Protein AF-A0A497JMG5-F1 (afdb_monomer_lite)

Sequence (164 aa):
LYYGFVDPAQAGVQVAPENAKKLVEVGMKILEALNSQIKVKHPENPEAKEIELVTFSAPPENPSHHAKHANVYANTICVSPAGTSVSAKLATLYAKNKLGLNQDIIVESLVNPELVMIGKPAQEVQIGEYKGVIPELSAYAYIIGIEQCIIEPNDPIKYGFLLT

pLDDT: mean 96.09, std 3.37, range [62.69, 98.62]

Foldseek 3Di:
DAEAEDAQVVLVHDLAPVCFLVCQVSFVVVQVVCQVPDWDAFLPDRVPTGHFWYWHWAPAPDPVADTEIWIHGPSGTDQANDPVVVQVVQFVCVVVVNADAPDKGWYAGSHDRVFIKIKGQPAWDDRRPDIGGDMDIDGDDDDPDDDDDDQDPPPPQSVHDDDD

Structure (mmCIF, N/CA/C/O backbone):
data_AF-A0A497JMG5-F1
#
_entry.id   AF-A0A497JMG5-F1
#
loop_
_atom_site.group_PDB
_atom_site.id
_atom_site.type_symbol
_atom_site.label_atom_id
_atom_site.label_alt_id
_atom_site.label_comp_id
_atom_site.label_asym_id
_atom_site.label_entity_id
_atom_site.label_seq_id
_atom_site.pdbx_PDB_ins_code
_atom_site.Cartn_x
_atom_site.Cartn_y
_atom_site.Cartn_z
_atom_site.occupancy
_atom_site.B_iso_or_equiv
_atom_site.auth_seq_id
_atom_site.auth_comp_id
_atom_site.auth_asym_id
_atom_site.auth_atom_id
_atom_site.pdbx_PDB_model_num
ATOM 1 N N . LEU A 1 1 ? -9.012 1.106 -7.410 1.00 91.25 1 LEU A N 1
ATOM 2 C CA . LEU A 1 1 ? -8.178 0.092 -6.741 1.00 91.25 1 LEU A CA 1
ATOM 3 C C . LEU A 1 1 ? -8.904 -0.445 -5.522 1.00 91.25 1 LEU A C 1
ATOM 5 O O . LEU A 1 1 ? -9.346 0.349 -4.694 1.00 91.25 1 LEU A O 1
ATOM 9 N N . TYR A 1 2 ? -9.011 -1.765 -5.410 1.00 95.88 2 TYR A N 1
ATOM 10 C CA . TYR A 1 2 ? -9.482 -2.444 -4.201 1.00 95.88 2 TYR A CA 1
ATOM 11 C C . TYR A 1 2 ? -8.321 -3.137 -3.486 1.00 95.88 2 TYR A C 1
ATOM 13 O O . TYR A 1 2 ? -7.407 -3.656 -4.128 1.00 95.88 2 TYR A O 1
ATOM 21 N N . TYR A 1 3 ? -8.386 -3.152 -2.153 1.00 96.81 3 TYR A N 1
ATOM 22 C CA . TYR A 1 3 ? -7.333 -3.654 -1.273 1.00 96.81 3 TYR A CA 1
ATOM 23 C C . TYR A 1 3 ? -7.853 -4.751 -0.348 1.00 96.81 3 TYR A C 1
ATOM 25 O O . TYR A 1 3 ? -8.908 -4.599 0.271 1.00 96.81 3 TYR A O 1
ATOM 33 N N . GLY A 1 4 ? -7.065 -5.811 -0.179 1.00 97.06 4 GLY A N 1
ATOM 34 C CA . GLY A 1 4 ? -7.178 -6.728 0.952 1.00 97.06 4 GLY A CA 1
ATOM 35 C C . GLY A 1 4 ? -6.235 -6.306 2.077 1.00 97.06 4 GLY A C 1
ATOM 36 O O . GLY A 1 4 ? -5.023 -6.453 1.941 1.00 97.06 4 GLY A O 1
ATOM 37 N N . PHE A 1 5 ? -6.762 -5.799 3.195 1.00 97.44 5 PHE A N 1
ATOM 38 C CA . PHE A 1 5 ? -5.947 -5.532 4.387 1.00 97.44 5 PHE A CA 1
ATOM 39 C C . PHE A 1 5 ? -5.816 -6.791 5.240 1.00 97.44 5 PHE A C 1
ATOM 41 O O . PHE A 1 5 ? -6.823 -7.357 5.663 1.00 97.44 5 PHE A O 1
ATOM 48 N N . VAL A 1 6 ? -4.579 -7.191 5.524 1.00 97.31 6 VAL A N 1
ATOM 49 C CA . VAL A 1 6 ? -4.251 -8.429 6.236 1.00 97.31 6 VAL A CA 1
ATOM 50 C C . VAL A 1 6 ? -3.448 -8.107 7.489 1.00 97.31 6 VAL A C 1
ATOM 52 O O . VAL A 1 6 ? -2.513 -7.301 7.452 1.00 97.31 6 VAL A O 1
ATOM 55 N N . ASP A 1 7 ? -3.807 -8.756 8.594 1.00 96.75 7 ASP A N 1
ATOM 56 C CA . ASP A 1 7 ? -2.955 -8.812 9.778 1.00 96.75 7 ASP A CA 1
ATOM 57 C C . ASP A 1 7 ? -1.800 -9.794 9.501 1.00 96.75 7 ASP A C 1
ATOM 59 O O . ASP A 1 7 ? -2.050 -10.988 9.295 1.00 96.75 7 ASP A O 1
ATOM 63 N N . PRO A 1 8 ? -0.539 -9.330 9.465 1.00 96.69 8 PRO A N 1
ATOM 64 C CA . PRO A 1 8 ? 0.600 -10.190 9.163 1.00 96.69 8 PRO A CA 1
ATOM 65 C C . PRO A 1 8 ? 0.753 -11.358 10.150 1.00 96.69 8 PRO A C 1
ATOM 67 O O . PRO A 1 8 ? 1.168 -12.440 9.730 1.00 96.69 8 PRO A O 1
ATOM 70 N N . ALA A 1 9 ? 0.340 -11.199 11.414 1.00 95.75 9 ALA A N 1
ATOM 71 C CA . ALA A 1 9 ? 0.394 -12.276 12.402 1.00 95.75 9 ALA A CA 1
ATOM 72 C C . ALA A 1 9 ? -0.537 -13.441 12.027 1.00 95.75 9 ALA A C 1
ATOM 74 O O . ALA A 1 9 ? -0.162 -14.603 12.172 1.00 95.75 9 ALA A O 1
ATOM 75 N N . GLN A 1 10 ? -1.716 -13.145 11.468 1.00 96.50 10 GLN A N 1
ATOM 76 C CA . GLN A 1 10 ? -2.653 -14.167 10.982 1.00 96.50 10 GLN A CA 1
ATOM 77 C C . GLN A 1 10 ? -2.140 -14.890 9.732 1.00 96.50 10 GLN A C 1
ATOM 79 O O . GLN A 1 10 ? -2.494 -16.041 9.493 1.00 96.50 10 GLN A O 1
ATOM 84 N N . ALA A 1 11 ? -1.292 -14.226 8.946 1.00 96.12 11 ALA A N 1
ATOM 85 C CA . ALA A 1 11 ? -0.661 -14.795 7.760 1.00 96.12 11 ALA A CA 1
ATOM 86 C C . ALA A 1 11 ? 0.690 -15.478 8.054 1.00 96.12 11 ALA A C 1
ATOM 88 O O . ALA A 1 11 ? 1.329 -15.979 7.128 1.00 96.12 11 ALA A O 1
ATOM 89 N N . GLY A 1 12 ? 1.137 -15.506 9.316 1.00 96.25 12 GLY A N 1
ATOM 90 C CA . GLY A 1 12 ? 2.408 -16.119 9.711 1.00 96.25 12 GLY A CA 1
ATOM 91 C C . GLY A 1 12 ? 3.636 -15.426 9.111 1.00 96.25 12 GLY A C 1
ATOM 92 O O . GLY A 1 12 ? 4.639 -16.084 8.837 1.00 96.25 12 GLY A O 1
ATOM 93 N N . VAL A 1 13 ? 3.555 -14.115 8.866 1.00 97.06 13 VAL A N 1
ATOM 94 C CA . VAL A 1 13 ? 4.644 -13.305 8.303 1.00 97.06 13 VAL A CA 1
ATOM 95 C C . VAL A 1 13 ? 4.949 -12.106 9.195 1.00 97.06 13 VAL A C 1
ATOM 97 O O . VAL A 1 13 ? 4.105 -11.648 9.958 1.00 97.06 13 VAL A O 1
ATOM 100 N N . GLN A 1 14 ? 6.158 -11.563 9.074 1.00 96.94 14 GLN A N 1
ATOM 101 C CA . GLN A 1 14 ? 6.559 -10.322 9.733 1.00 96.94 14 GLN A CA 1
ATOM 102 C C . GLN A 1 14 ? 6.846 -9.250 8.681 1.00 96.94 14 GLN A C 1
ATOM 104 O O . GLN A 1 14 ? 7.551 -9.505 7.701 1.00 96.94 14 GLN A O 1
ATOM 109 N N . VAL A 1 15 ? 6.324 -8.040 8.901 1.00 96.81 15 VAL A N 1
ATOM 110 C CA . VAL A 1 15 ? 6.534 -6.886 8.015 1.00 96.81 15 VAL A CA 1
ATOM 111 C C . VAL A 1 15 ? 7.913 -6.277 8.272 1.00 96.81 15 VAL A C 1
ATOM 113 O O . VAL A 1 15 ? 8.080 -5.395 9.111 1.00 96.81 15 VAL A O 1
ATOM 116 N N . ALA A 1 16 ? 8.904 -6.771 7.537 1.00 95.62 16 ALA A N 1
ATOM 117 C CA . ALA A 1 16 ? 10.280 -6.293 7.576 1.00 95.62 16 ALA A CA 1
ATOM 118 C C . ALA A 1 16 ? 10.914 -6.376 6.171 1.00 95.62 16 ALA A C 1
ATOM 120 O O . ALA A 1 16 ? 10.523 -7.259 5.394 1.00 95.62 16 ALA A O 1
ATOM 121 N N . PRO A 1 17 ? 11.855 -5.482 5.810 1.00 95.56 17 PRO A N 1
ATOM 122 C CA . PRO A 1 17 ? 12.488 -5.464 4.486 1.00 95.56 17 PRO A CA 1
ATOM 123 C C . PRO A 1 17 ? 13.119 -6.797 4.073 1.00 95.56 17 PRO A C 1
ATOM 125 O O . PRO A 1 17 ? 12.948 -7.241 2.939 1.00 95.56 17 PRO A O 1
ATOM 128 N N . GLU A 1 18 ? 13.793 -7.474 5.000 1.00 96.50 18 GLU A N 1
ATOM 129 C CA . GLU A 1 18 ? 14.428 -8.779 4.797 1.00 96.50 18 GLU A CA 1
ATOM 130 C C . GLU A 1 18 ? 13.427 -9.875 4.397 1.00 96.50 18 GLU A C 1
ATOM 132 O O . GLU A 1 18 ? 13.784 -10.832 3.708 1.00 96.50 18 GLU A O 1
ATOM 137 N N . ASN A 1 19 ? 12.150 -9.696 4.744 1.00 97.00 19 ASN A N 1
ATOM 138 C CA . ASN A 1 19 ? 11.071 -10.622 4.424 1.00 97.00 19 ASN A CA 1
ATOM 139 C C . ASN A 1 19 ? 10.344 -10.278 3.117 1.00 97.00 19 ASN A C 1
ATOM 141 O O . ASN A 1 19 ? 9.360 -10.943 2.795 1.00 97.00 19 ASN A O 1
ATOM 145 N N . ALA A 1 20 ? 10.803 -9.291 2.335 1.00 96.44 20 ALA A N 1
ATOM 146 C CA . ALA A 1 20 ? 10.121 -8.821 1.123 1.00 96.44 20 ALA A CA 1
ATOM 147 C C . ALA A 1 20 ? 9.708 -9.960 0.175 1.00 96.44 20 ALA A C 1
ATOM 149 O O . ALA A 1 20 ? 8.551 -10.032 -0.231 1.00 96.44 20 ALA A O 1
ATOM 150 N N . LYS A 1 21 ? 10.611 -10.910 -0.112 1.00 96.38 21 LYS A N 1
ATOM 151 C CA . LYS A 1 21 ? 10.295 -12.075 -0.961 1.00 96.38 21 LYS A CA 1
ATOM 152 C C . LYS A 1 21 ? 9.158 -12.921 -0.386 1.00 96.38 21 LYS A C 1
ATOM 154 O O . LYS A 1 21 ? 8.269 -13.337 -1.124 1.00 96.38 21 LYS A O 1
ATOM 159 N N . LYS A 1 22 ? 9.169 -13.158 0.929 1.00 97.56 22 LYS A N 1
ATOM 160 C CA . LYS A 1 22 ? 8.138 -13.954 1.599 1.00 97.56 22 LYS A CA 1
ATOM 161 C C . LYS A 1 22 ? 6.798 -13.225 1.638 1.00 97.56 22 LYS A C 1
ATOM 163 O O . LYS A 1 22 ? 5.766 -13.846 1.406 1.00 97.56 22 LYS A O 1
ATOM 168 N N . LEU A 1 23 ? 6.820 -11.917 1.892 1.00 97.94 23 LEU A N 1
ATOM 169 C CA . LEU A 1 23 ? 5.637 -11.060 1.854 1.00 97.94 23 LEU A CA 1
ATOM 170 C C . LEU A 1 23 ? 5.001 -11.072 0.463 1.00 97.94 23 LEU A C 1
ATOM 172 O O . LEU A 1 23 ? 3.790 -11.239 0.375 1.00 97.94 23 LEU A O 1
ATOM 176 N N . VAL A 1 24 ? 5.796 -10.975 -0.609 1.00 98.19 24 VAL A N 1
ATOM 177 C CA . VAL A 1 24 ? 5.297 -11.098 -1.989 1.00 98.19 24 VAL A CA 1
ATOM 178 C C . VAL A 1 24 ? 4.668 -12.470 -2.221 1.00 98.19 24 VAL A C 1
ATOM 180 O O . VAL A 1 24 ? 3.520 -12.542 -2.647 1.00 98.19 24 VAL A O 1
ATOM 183 N N . GLU A 1 25 ? 5.370 -13.557 -1.889 1.00 97.75 25 GLU A N 1
ATOM 184 C CA . GLU A 1 25 ? 4.865 -14.924 -2.083 1.00 97.75 25 GLU A CA 1
ATOM 185 C C . GLU A 1 25 ? 3.515 -15.146 -1.377 1.00 97.75 25 GLU A C 1
ATOM 187 O O . GLU A 1 25 ? 2.566 -15.660 -1.970 1.00 97.75 25 GLU A O 1
ATOM 192 N N . VAL A 1 26 ? 3.415 -14.751 -0.105 1.00 98.19 26 VAL A N 1
ATOM 193 C CA . VAL A 1 26 ? 2.196 -14.921 0.697 1.00 98.19 26 VAL A CA 1
ATOM 194 C C . VAL A 1 26 ? 1.103 -13.954 0.242 1.00 98.19 26 VAL A C 1
ATOM 196 O O . VAL A 1 26 ? -0.045 -14.362 0.085 1.00 98.19 26 VAL A O 1
ATOM 199 N N . GLY A 1 27 ? 1.448 -12.693 -0.018 1.00 98.12 27 GLY A N 1
ATOM 200 C CA . GLY A 1 27 ? 0.509 -11.666 -0.462 1.00 98.12 27 GLY A CA 1
ATOM 201 C C . GLY A 1 27 ? -0.145 -12.006 -1.799 1.00 98.12 27 GLY A C 1
ATOM 202 O O . GLY A 1 27 ? -1.356 -11.853 -1.924 1.00 98.12 27 GLY A O 1
ATOM 203 N N . MET A 1 28 ? 0.610 -12.548 -2.760 1.00 98.06 28 MET A N 1
ATOM 204 C CA . MET A 1 28 ? 0.059 -12.979 -4.050 1.00 98.06 28 MET A CA 1
ATOM 205 C C . MET A 1 28 ? -0.894 -14.173 -3.904 1.00 98.06 28 MET A C 1
ATOM 207 O O . MET A 1 28 ? -1.964 -14.164 -4.509 1.00 98.06 28 MET A O 1
ATOM 211 N N . LYS A 1 29 ? -0.578 -15.154 -3.043 1.00 98.06 29 LYS A N 1
ATOM 212 C CA . LYS A 1 29 ? -1.499 -16.268 -2.738 1.00 98.06 29 LYS A CA 1
ATOM 213 C C . LYS A 1 29 ? -2.792 -15.780 -2.083 1.00 98.06 29 LYS A C 1
ATOM 215 O O . LYS A 1 29 ? -3.874 -16.259 -2.410 1.00 98.06 29 LYS A O 1
ATOM 220 N N . ILE A 1 30 ? -2.694 -14.814 -1.167 1.00 98.12 30 ILE A N 1
ATOM 221 C CA . ILE A 1 30 ? -3.873 -14.194 -0.551 1.00 98.12 30 ILE A CA 1
ATOM 222 C C . ILE A 1 30 ? -4.683 -13.428 -1.602 1.00 98.12 30 ILE A C 1
ATOM 224 O O . ILE A 1 30 ? -5.903 -13.545 -1.619 1.00 98.12 30 ILE A O 1
ATOM 228 N N . LEU A 1 31 ? -4.033 -12.675 -2.490 1.00 97.81 31 LEU A N 1
ATOM 229 C CA . LEU A 1 31 ? -4.698 -11.918 -3.550 1.00 97.81 31 LEU A CA 1
ATOM 230 C C . LEU A 1 31 ? -5.484 -12.832 -4.502 1.00 97.81 31 LEU A C 1
ATOM 232 O O . LEU A 1 31 ? -6.634 -12.538 -4.835 1.00 97.81 31 LEU A O 1
ATOM 236 N N . GLU A 1 32 ? -4.889 -13.957 -4.900 1.00 97.50 32 GLU A N 1
ATOM 237 C CA . GLU A 1 32 ? -5.553 -14.991 -5.698 1.00 97.50 32 GLU A CA 1
ATOM 238 C C . GLU A 1 32 ? -6.769 -15.565 -4.954 1.00 97.50 32 GLU A C 1
ATOM 240 O O . GLU A 1 32 ? -7.882 -15.597 -5.489 1.00 97.50 32 GLU A O 1
ATOM 245 N N . ALA A 1 33 ? -6.591 -15.932 -3.680 1.00 97.75 33 ALA A N 1
ATOM 246 C CA . ALA A 1 33 ? -7.671 -16.443 -2.845 1.00 97.75 33 ALA A CA 1
ATOM 247 C C . ALA A 1 33 ? -8.821 -15.429 -2.704 1.00 97.75 33 ALA A C 1
ATOM 249 O O . ALA A 1 33 ? -9.984 -15.806 -2.863 1.00 97.75 33 ALA A O 1
ATOM 250 N N . LEU A 1 34 ? -8.515 -14.148 -2.481 1.00 97.25 34 LEU A N 1
ATOM 251 C CA . LEU A 1 34 ? -9.502 -13.072 -2.378 1.00 97.25 34 LEU A CA 1
ATOM 252 C C . LEU A 1 34 ? -10.309 -12.924 -3.671 1.00 97.25 34 LEU A C 1
ATOM 254 O O . LEU A 1 34 ? -11.534 -12.928 -3.611 1.00 97.25 34 LEU A O 1
ATOM 258 N N . ASN A 1 35 ? -9.664 -12.865 -4.838 1.00 96.88 35 ASN A N 1
ATOM 259 C CA . ASN A 1 35 ? -10.368 -12.719 -6.120 1.00 96.88 35 ASN A CA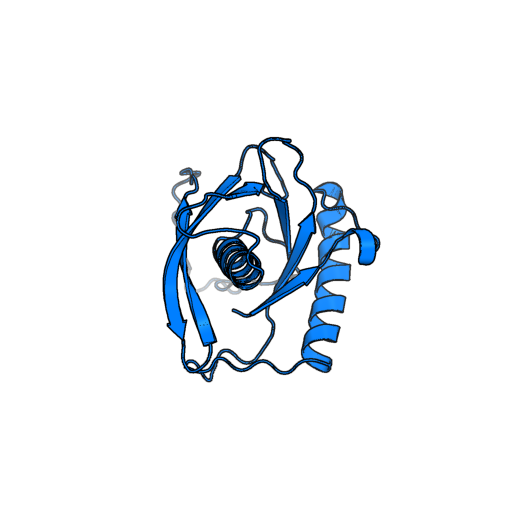 1
ATOM 260 C C . ASN A 1 35 ? -11.192 -13.959 -6.517 1.00 96.88 35 ASN A C 1
ATOM 262 O O . ASN A 1 35 ? -12.198 -13.849 -7.237 1.00 96.88 35 ASN A O 1
ATOM 266 N N . SER A 1 36 ? -10.795 -15.144 -6.041 1.00 97.25 36 SER A N 1
ATOM 267 C CA . SER A 1 36 ? -11.566 -16.377 -6.240 1.00 97.25 36 SER A CA 1
ATOM 268 C C . SER A 1 36 ? -12.855 -16.415 -5.403 1.00 97.25 36 SER A C 1
ATOM 270 O O . SER A 1 36 ? -13.858 -16.960 -5.860 1.00 97.25 36 SER A O 1
ATOM 272 N N . GLN A 1 37 ? -12.856 -15.792 -4.217 1.00 97.25 37 GLN A N 1
ATOM 273 C CA . GLN A 1 37 ? -13.947 -15.881 -3.234 1.00 97.25 37 GLN A CA 1
ATOM 274 C C . GLN A 1 37 ? -14.826 -14.628 -3.163 1.00 97.25 37 GLN A C 1
ATOM 276 O O . GLN A 1 37 ? -16.004 -14.718 -2.824 1.00 97.25 37 GLN A O 1
ATOM 281 N N . ILE A 1 38 ? -14.270 -13.457 -3.470 1.00 96.31 38 ILE A N 1
ATOM 282 C CA . ILE A 1 38 ? -14.920 -12.159 -3.298 1.00 96.31 38 ILE A CA 1
ATOM 283 C C . ILE A 1 38 ? -15.005 -11.473 -4.655 1.00 96.31 38 ILE A C 1
ATOM 285 O O . ILE A 1 38 ? -14.005 -11.286 -5.346 1.00 96.31 38 ILE A O 1
ATOM 289 N N . LYS A 1 39 ? -16.218 -11.066 -5.030 1.00 94.88 39 LYS A N 1
ATOM 290 C CA . LYS A 1 39 ? -16.451 -10.222 -6.202 1.00 94.88 39 LYS A CA 1
ATOM 291 C C . LYS A 1 39 ? -16.667 -8.791 -5.742 1.00 94.88 39 LYS A C 1
ATOM 293 O O . LYS A 1 39 ? -17.558 -8.526 -4.940 1.00 94.88 39 LYS A O 1
ATOM 298 N N . VAL A 1 40 ? -15.842 -7.885 -6.251 1.00 95.38 40 VAL A N 1
ATOM 299 C CA . VAL A 1 40 ? -15.964 -6.444 -6.017 1.00 95.38 40 VAL A CA 1
ATOM 300 C C . VAL A 1 40 ? -16.430 -5.769 -7.301 1.00 95.38 40 VAL A C 1
ATOM 302 O O . 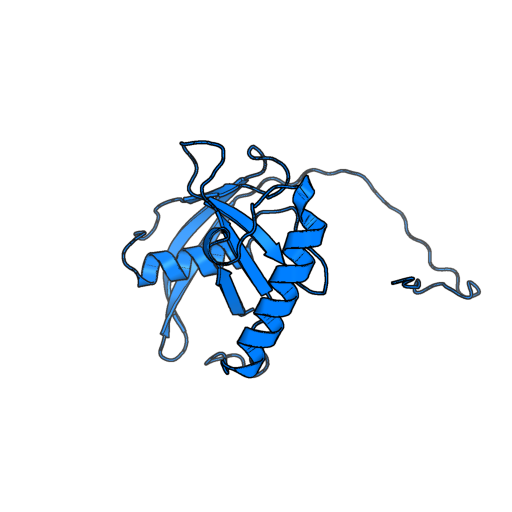VAL A 1 40 ? -16.158 -6.244 -8.400 1.00 95.38 40 VAL A O 1
ATOM 305 N N . LYS A 1 41 ? -17.169 -4.670 -7.173 1.00 95.25 41 LYS A N 1
ATOM 306 C CA . LYS A 1 41 ? -17.577 -3.833 -8.300 1.00 95.25 41 LYS A CA 1
ATOM 307 C C . LYS A 1 41 ? -17.740 -2.410 -7.800 1.00 95.25 41 LYS A C 1
ATOM 309 O O . LYS A 1 41 ? -18.516 -2.177 -6.875 1.00 95.25 41 LYS A O 1
ATOM 314 N N . HIS A 1 42 ? -17.032 -1.470 -8.412 1.00 96.06 42 HIS A N 1
ATOM 315 C CA . HIS A 1 42 ? -17.171 -0.068 -8.047 1.00 96.06 42 HIS A CA 1
ATOM 316 C C . HIS A 1 42 ? -18.522 0.480 -8.528 1.00 96.06 42 HIS A C 1
ATOM 318 O O . HIS A 1 42 ? -18.885 0.256 -9.687 1.00 96.06 42 HIS A O 1
ATOM 324 N N . PRO A 1 43 ? -19.270 1.202 -7.671 1.00 95.25 43 PRO A N 1
ATOM 325 C CA . PRO A 1 43 ? -20.622 1.676 -7.990 1.00 95.25 43 PRO A CA 1
ATOM 326 C C . PRO A 1 43 ? -20.651 2.624 -9.195 1.00 95.25 43 PRO A C 1
ATOM 328 O O . PRO A 1 43 ? -21.610 2.629 -9.958 1.00 95.25 43 PRO A O 1
ATOM 331 N N . GLU A 1 44 ? -19.578 3.388 -9.393 1.00 95.62 44 GLU A N 1
ATOM 332 C CA . GLU A 1 44 ? -19.485 4.426 -10.430 1.00 95.62 44 GLU A CA 1
ATOM 333 C C . GLU A 1 44 ? -18.394 4.142 -11.478 1.00 95.62 44 GLU A C 1
ATOM 335 O O . GLU A 1 44 ? -18.247 4.893 -12.434 1.00 95.62 44 GLU A O 1
ATOM 340 N N . ASN A 1 45 ? -17.618 3.059 -11.321 1.00 94.62 45 ASN A N 1
ATOM 341 C CA . ASN A 1 45 ? -16.526 2.707 -12.238 1.00 94.62 45 ASN A CA 1
ATOM 342 C C . ASN A 1 45 ? -16.573 1.207 -12.591 1.00 94.62 45 ASN A C 1
ATOM 344 O O . ASN A 1 45 ? -15.978 0.385 -11.895 1.00 94.62 45 ASN A O 1
ATOM 348 N N . PRO A 1 46 ? -17.247 0.825 -13.686 1.00 91.62 46 PRO A N 1
ATOM 349 C CA . PRO A 1 46 ? -17.402 -0.578 -14.068 1.00 91.62 46 PRO A CA 1
ATOM 350 C C . PRO A 1 46 ? -16.091 -1.343 -14.323 1.00 91.62 46 PRO A C 1
ATOM 352 O O . PRO A 1 46 ? -16.102 -2.574 -14.275 1.00 91.62 46 PRO A O 1
ATOM 355 N N . GLU A 1 47 ? -14.981 -0.652 -14.599 1.00 93.31 47 GLU A N 1
ATOM 356 C CA . GLU A 1 47 ? -13.676 -1.281 -14.843 1.00 93.31 47 GLU A CA 1
ATOM 357 C C . GLU A 1 47 ? -13.009 -1.753 -13.545 1.00 93.31 47 GLU A C 1
ATOM 359 O O . GLU A 1 47 ? -12.299 -2.758 -13.538 1.00 93.31 47 GLU A O 1
ATOM 364 N N . ALA A 1 48 ? -13.293 -1.088 -12.422 1.00 93.62 48 ALA A N 1
ATOM 365 C CA . ALA A 1 48 ? -12.783 -1.460 -11.108 1.00 93.62 48 ALA A CA 1
ATOM 366 C C . ALA A 1 48 ? -13.623 -2.602 -10.506 1.00 93.62 48 ALA A C 1
ATOM 368 O O . ALA A 1 48 ? -14.585 -2.376 -9.765 1.00 93.62 48 ALA A O 1
ATOM 369 N N . LYS A 1 49 ? -13.259 -3.842 -10.850 1.00 94.56 49 LYS A N 1
ATOM 370 C CA . LYS A 1 49 ? -14.024 -5.063 -10.527 1.00 94.56 49 LYS A CA 1
ATOM 371 C C . LYS A 1 49 ? -13.205 -6.203 -9.906 1.00 94.56 49 LYS A C 1
ATOM 373 O O . LYS A 1 49 ? -13.702 -7.318 -9.754 1.00 94.56 49 LYS A O 1
ATOM 378 N N . GLU A 1 50 ? -11.955 -5.931 -9.554 1.00 95.38 50 GLU A N 1
ATOM 379 C CA . GLU A 1 50 ? -11.029 -6.903 -8.969 1.00 95.38 50 GLU A CA 1
ATOM 380 C C . GLU A 1 50 ? -10.309 -6.287 -7.770 1.00 95.38 50 GLU A C 1
ATOM 382 O O . GLU A 1 50 ? -10.172 -5.064 -7.662 1.00 95.38 50 GLU A O 1
ATOM 387 N N . ILE A 1 51 ? -9.878 -7.143 -6.845 1.00 97.06 51 ILE A N 1
ATOM 388 C CA . ILE A 1 51 ? -8.952 -6.763 -5.781 1.00 97.06 51 ILE A CA 1
ATOM 389 C C . ILE A 1 51 ? -7.561 -6.834 -6.395 1.00 97.06 51 ILE A C 1
ATOM 391 O O . ILE A 1 51 ? -7.153 -7.886 -6.873 1.00 97.06 51 ILE A O 1
ATOM 395 N N . GLU A 1 52 ? -6.842 -5.719 -6.408 1.00 95.25 52 GLU A N 1
ATOM 396 C CA . GLU A 1 52 ? -5.579 -5.606 -7.152 1.00 95.25 52 GLU A CA 1
ATOM 397 C C . GLU A 1 52 ? -4.357 -5.687 -6.233 1.00 95.25 52 GLU A C 1
ATOM 399 O O . GLU A 1 52 ? -3.254 -5.990 -6.687 1.00 95.25 52 GLU A O 1
ATOM 404 N N . LEU A 1 53 ? -4.541 -5.418 -4.935 1.00 96.31 53 LEU A N 1
ATOM 405 C CA . LEU A 1 53 ? -3.451 -5.325 -3.970 1.00 96.31 53 LEU A CA 1
ATOM 406 C C . LEU A 1 53 ? -3.809 -5.989 -2.640 1.00 96.31 53 LEU A C 1
ATOM 408 O O . LEU A 1 53 ? -4.951 -5.932 -2.174 1.00 96.31 53 LEU A O 1
ATOM 412 N N . VAL A 1 54 ? -2.792 -6.544 -1.984 1.00 97.94 54 VAL A N 1
ATOM 413 C CA . VAL A 1 54 ? -2.845 -6.945 -0.573 1.00 97.94 54 VAL A CA 1
ATOM 414 C C . VAL A 1 54 ? -1.921 -6.038 0.226 1.00 97.94 54 VAL A C 1
ATOM 416 O O . VAL A 1 54 ? -0.760 -5.849 -0.132 1.00 97.94 54 VAL A O 1
ATOM 419 N N . THR A 1 55 ? -2.419 -5.495 1.331 1.00 98.19 55 THR A N 1
ATOM 420 C CA . THR A 1 55 ? -1.624 -4.698 2.264 1.00 98.19 55 THR A CA 1
ATOM 421 C C . THR A 1 55 ? -1.520 -5.423 3.593 1.00 98.19 55 THR A C 1
ATOM 423 O O . THR A 1 55 ? -2.511 -5.564 4.313 1.00 98.19 55 THR A O 1
ATOM 426 N N . PHE A 1 56 ? -0.304 -5.814 3.960 1.00 98.19 56 PHE A N 1
ATOM 427 C CA . PHE A 1 56 ? -0.002 -6.194 5.334 1.00 98.19 56 PHE A CA 1
ATOM 428 C C . PHE A 1 56 ? 0.107 -4.925 6.176 1.00 98.19 56 PHE A C 1
ATOM 430 O O . PHE A 1 56 ? 0.945 -4.063 5.902 1.00 98.19 56 PHE A O 1
ATOM 437 N N . SER A 1 57 ? -0.768 -4.795 7.172 1.00 97.25 57 SER A N 1
ATOM 438 C CA . SER A 1 57 ? -0.837 -3.636 8.065 1.00 97.25 57 SER A CA 1
ATOM 439 C C . SER A 1 57 ? -0.368 -4.077 9.449 1.00 97.25 57 SER A C 1
ATOM 441 O O . SER A 1 57 ? -1.102 -4.755 10.165 1.00 97.25 57 SER A O 1
ATOM 443 N N . ALA A 1 58 ? 0.877 -3.749 9.782 1.00 97.00 58 ALA A N 1
ATOM 444 C CA . ALA A 1 58 ? 1.524 -4.114 11.037 1.00 97.00 58 ALA A CA 1
ATOM 445 C C . ALA A 1 58 ? 1.496 -2.951 12.043 1.00 97.00 58 ALA A C 1
ATOM 447 O O . ALA A 1 58 ? 1.315 -1.796 11.635 1.00 97.00 58 ALA A O 1
ATOM 448 N N . PRO A 1 59 ? 1.730 -3.224 13.340 1.00 96.69 59 PRO A N 1
ATOM 449 C CA . PRO A 1 59 ? 2.143 -2.190 14.281 1.00 96.69 59 PRO A CA 1
ATOM 450 C C . PRO A 1 59 ? 3.367 -1.416 13.753 1.00 96.69 59 PRO A C 1
ATOM 452 O O . PRO A 1 59 ? 4.214 -2.021 13.088 1.00 96.69 59 PRO A O 1
ATOM 455 N N . PRO A 1 60 ? 3.450 -0.102 14.011 1.00 97.06 60 PRO A N 1
ATOM 456 C CA . PRO A 1 60 ? 4.592 0.712 13.611 1.00 97.06 60 PRO A CA 1
ATOM 457 C C . PRO A 1 60 ? 5.840 0.385 14.441 1.00 97.06 60 PRO A C 1
ATOM 459 O O . PRO A 1 60 ? 5.743 -0.157 15.544 1.00 97.06 60 PRO A O 1
ATOM 462 N N . GLU A 1 61 ? 7.008 0.757 13.926 1.00 95.62 61 GLU A N 1
ATOM 463 C CA . GLU A 1 61 ? 8.258 0.762 14.688 1.00 95.62 61 GLU A CA 1
ATOM 464 C C . GLU A 1 61 ? 8.321 1.959 15.642 1.00 95.62 61 GLU A C 1
ATOM 466 O O . GLU A 1 61 ? 8.729 1.807 16.795 1.00 95.62 61 GLU A O 1
ATOM 471 N N . ASN A 1 62 ? 7.883 3.140 15.194 1.00 95.88 62 ASN A N 1
ATOM 472 C CA . ASN A 1 62 ? 7.800 4.322 16.039 1.00 95.88 62 ASN A CA 1
ATOM 473 C C . ASN A 1 62 ? 6.468 4.338 16.817 1.00 95.88 62 ASN A C 1
ATOM 475 O O . ASN A 1 62 ? 5.396 4.370 16.203 1.00 95.88 62 ASN A O 1
ATOM 479 N N . PRO A 1 63 ? 6.490 4.397 18.162 1.00 94.81 63 PRO A N 1
ATOM 480 C CA . PRO A 1 63 ? 5.274 4.440 18.974 1.00 94.81 63 PRO A CA 1
ATOM 481 C C . PRO A 1 63 ? 4.364 5.655 18.736 1.00 94.81 63 PRO A C 1
ATOM 483 O O . PRO A 1 63 ? 3.206 5.616 19.145 1.00 94.81 63 PRO A O 1
ATOM 486 N N . SER A 1 64 ? 4.860 6.739 18.125 1.00 95.94 64 SER A N 1
ATOM 487 C CA . SER A 1 64 ? 4.036 7.904 17.758 1.00 95.94 64 SER A CA 1
ATOM 488 C C . SER A 1 64 ? 3.313 7.743 16.415 1.00 95.94 64 SER A C 1
ATOM 490 O O . SER A 1 64 ? 2.472 8.573 16.061 1.00 95.94 64 SER A O 1
ATOM 492 N N . HIS A 1 65 ? 3.630 6.696 15.651 1.00 97.50 65 HIS A N 1
ATOM 493 C CA . HIS A 1 65 ? 2.983 6.387 14.382 1.00 97.50 65 HIS A CA 1
ATOM 494 C C . HIS A 1 65 ? 1.798 5.432 14.587 1.00 97.50 65 HIS A C 1
ATOM 496 O O . HIS A 1 65 ? 1.513 4.980 15.693 1.00 97.50 65 HIS A O 1
ATOM 502 N N . HIS A 1 66 ? 1.057 5.145 13.514 1.00 97.81 66 HIS A N 1
ATOM 503 C CA . HIS A 1 66 ? -0.198 4.389 13.595 1.00 97.81 66 HIS A CA 1
ATOM 504 C C . HIS A 1 66 ? -0.112 2.995 12.974 1.00 97.81 66 HIS A C 1
ATOM 506 O O . HIS A 1 66 ? -0.813 2.083 13.415 1.00 97.81 66 HIS A O 1
ATOM 512 N N . ALA A 1 67 ? 0.699 2.821 11.931 1.00 97.31 67 ALA A N 1
ATOM 513 C CA . ALA A 1 67 ? 0.867 1.540 11.255 1.00 97.31 67 ALA A CA 1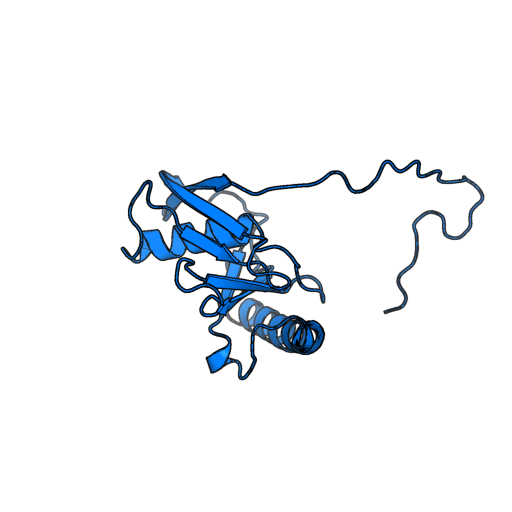
ATOM 514 C C . ALA A 1 67 ? 2.137 1.519 10.404 1.00 97.31 67 ALA A C 1
ATOM 516 O O . ALA A 1 67 ? 2.602 2.564 9.956 1.00 97.31 67 ALA A O 1
ATOM 517 N N . LYS A 1 68 ? 2.605 0.313 10.084 1.00 97.44 68 LYS A N 1
ATOM 518 C CA . LYS A 1 68 ? 3.584 0.048 9.027 1.00 97.44 68 LYS A CA 1
ATOM 519 C C . LYS A 1 68 ? 2.940 -0.763 7.913 1.00 97.44 68 LYS A C 1
ATOM 521 O O . LYS A 1 68 ? 2.254 -1.753 8.183 1.00 97.44 68 LYS A O 1
ATOM 526 N N . HIS A 1 69 ? 3.117 -0.337 6.663 1.00 97.31 69 HIS A N 1
ATOM 527 C CA . HIS A 1 69 ? 2.478 -0.972 5.508 1.00 97.31 69 HIS A CA 1
ATOM 528 C C . HIS A 1 69 ? 3.481 -1.698 4.605 1.00 97.31 69 HIS A C 1
ATOM 530 O O . HIS A 1 69 ? 4.522 -1.163 4.234 1.00 97.31 69 HIS A O 1
ATOM 536 N N . ALA A 1 70 ? 3.103 -2.907 4.187 1.00 97.31 70 ALA A N 1
ATOM 537 C CA . ALA A 1 70 ? 3.735 -3.666 3.111 1.00 97.31 70 ALA A CA 1
ATOM 538 C C . ALA A 1 70 ? 2.686 -3.961 2.032 1.00 97.31 70 ALA A C 1
ATOM 540 O O . ALA A 1 70 ? 1.779 -4.765 2.249 1.00 97.31 70 ALA A O 1
ATOM 541 N N . ASN A 1 71 ? 2.790 -3.291 0.882 1.00 97.56 71 ASN A N 1
ATOM 542 C CA . ASN A 1 71 ? 1.796 -3.363 -0.192 1.00 97.56 71 ASN A CA 1
ATOM 543 C C . ASN A 1 71 ? 2.280 -4.286 -1.313 1.00 97.56 71 ASN A C 1
ATOM 545 O O . ASN A 1 71 ? 3.192 -3.918 -2.048 1.00 97.56 71 ASN A O 1
ATOM 549 N N . VAL A 1 72 ? 1.670 -5.457 -1.454 1.00 97.75 72 VAL A N 1
ATOM 550 C CA . VAL A 1 72 ? 2.002 -6.463 -2.471 1.00 97.75 72 VAL A CA 1
ATOM 551 C C . VAL A 1 72 ? 1.082 -6.314 -3.678 1.00 97.75 72 VAL A C 1
ATOM 553 O O . VAL A 1 72 ? -0.137 -6.209 -3.527 1.00 97.75 72 VAL A O 1
ATOM 556 N N . TYR A 1 73 ? 1.677 -6.308 -4.870 1.00 94.88 73 TYR A N 1
ATOM 557 C CA . TYR A 1 73 ? 0.993 -6.197 -6.160 1.00 94.88 73 TYR A CA 1
ATOM 558 C C . TYR A 1 73 ? 1.891 -6.749 -7.269 1.00 94.88 73 TYR A C 1
ATOM 560 O O . TYR A 1 73 ? 3.105 -6.682 -7.137 1.00 94.88 73 TYR A O 1
ATOM 568 N N . ALA A 1 74 ? 1.324 -7.269 -8.361 1.00 91.69 74 ALA A N 1
ATOM 569 C CA . ALA A 1 74 ? 2.066 -7.651 -9.574 1.00 91.69 74 ALA A CA 1
ATOM 570 C C . ALA A 1 74 ? 3.398 -8.412 -9.331 1.00 91.69 74 ALA A C 1
ATOM 572 O O . ALA A 1 74 ? 4.412 -8.107 -9.954 1.00 91.69 74 ALA A O 1
ATOM 573 N N . ASN A 1 75 ? 3.414 -9.383 -8.406 1.00 93.25 75 ASN A N 1
ATOM 574 C CA . ASN A 1 75 ? 4.615 -10.136 -7.997 1.00 93.25 75 ASN A CA 1
ATOM 575 C C . ASN A 1 75 ? 5.774 -9.277 -7.449 1.00 93.25 75 ASN A C 1
ATOM 577 O O . ASN A 1 75 ? 6.936 -9.678 -7.479 1.00 93.25 75 ASN A O 1
ATOM 581 N N . THR A 1 76 ? 5.461 -8.102 -6.914 1.00 94.94 76 THR A N 1
ATOM 582 C CA . THR A 1 76 ? 6.397 -7.179 -6.278 1.00 94.94 76 THR A CA 1
ATOM 583 C C . THR A 1 76 ? 5.773 -6.555 -5.025 1.00 94.94 76 THR A C 1
ATOM 585 O O . THR A 1 76 ? 4.646 -6.869 -4.630 1.00 94.94 76 THR A O 1
ATOM 588 N N . ILE A 1 77 ? 6.533 -5.698 -4.351 1.00 95.88 77 ILE A N 1
ATOM 589 C CA . ILE A 1 77 ? 6.123 -5.003 -3.136 1.00 95.88 77 ILE A CA 1
ATOM 590 C C . ILE A 1 77 ? 6.501 -3.526 -3.217 1.00 95.88 77 ILE A C 1
ATOM 592 O O . ILE A 1 77 ? 7.595 -3.166 -3.647 1.00 95.88 77 ILE A O 1
ATOM 596 N N . CYS A 1 78 ? 5.587 -2.652 -2.800 1.00 93.75 78 CYS A N 1
ATOM 597 C CA . CYS A 1 78 ? 5.852 -1.224 -2.734 1.00 93.75 78 CYS A CA 1
ATOM 598 C C . CYS A 1 78 ? 6.756 -0.924 -1.540 1.00 93.75 78 CYS A C 1
ATOM 600 O O . CYS A 1 78 ? 6.491 -1.368 -0.422 1.00 93.75 78 CYS A O 1
ATOM 602 N N . VAL A 1 79 ? 7.781 -0.109 -1.772 1.00 89.94 79 VAL A N 1
ATOM 603 C CA . VAL A 1 79 ? 8.659 0.383 -0.707 1.00 89.94 79 VAL A CA 1
ATOM 604 C C . VAL A 1 79 ? 8.010 1.505 0.101 1.00 89.94 79 VAL A C 1
ATOM 606 O O . VAL A 1 79 ? 8.325 1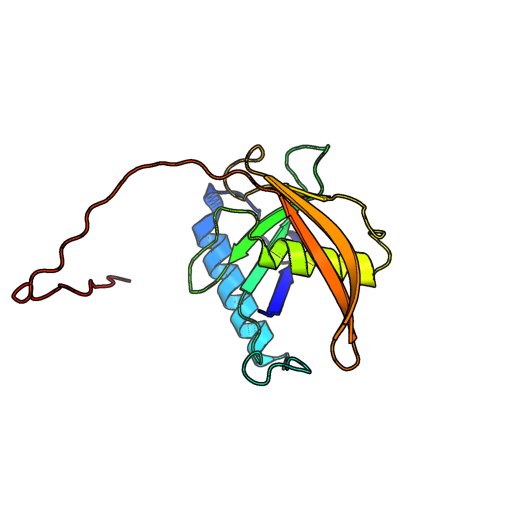.661 1.274 1.00 89.94 79 VAL A O 1
ATOM 609 N N . SER A 1 80 ? 7.090 2.278 -0.480 1.00 92.75 80 SER A N 1
ATOM 610 C CA . SER A 1 80 ? 6.398 3.365 0.223 1.00 92.75 80 SER A CA 1
ATOM 611 C C . SER A 1 80 ? 5.133 2.863 0.943 1.00 92.75 80 SER A C 1
ATOM 613 O O . SER A 1 80 ? 4.624 1.784 0.615 1.00 92.75 80 SER A O 1
ATOM 615 N N . PRO A 1 81 ? 4.555 3.659 1.867 1.00 92.56 81 PRO A N 1
ATOM 616 C CA . PRO A 1 81 ? 3.241 3.370 2.452 1.00 92.56 81 PRO A CA 1
ATOM 617 C C . PRO A 1 81 ? 2.117 3.195 1.415 1.00 92.56 81 PRO A C 1
ATOM 619 O O . PRO A 1 81 ? 1.103 2.570 1.725 1.00 92.56 81 PRO A O 1
ATOM 622 N N . ALA A 1 82 ? 2.332 3.696 0.188 1.00 94.75 82 ALA A N 1
ATOM 623 C CA . ALA A 1 82 ? 1.407 3.783 -0.939 1.00 94.75 82 ALA A CA 1
ATOM 624 C C . ALA A 1 82 ? 0.169 4.648 -0.649 1.00 94.75 82 ALA A C 1
ATOM 626 O O . ALA A 1 82 ? -0.699 4.281 0.140 1.00 94.75 82 ALA A O 1
ATOM 627 N N . GLY A 1 83 ? 0.040 5.776 -1.358 1.00 96.50 83 GLY A N 1
ATOM 628 C CA . GLY A 1 83 ? -1.036 6.749 -1.128 1.00 96.50 83 GLY A CA 1
ATOM 629 C C . GLY A 1 83 ? -2.434 6.158 -1.200 1.00 96.50 83 GLY A C 1
ATOM 630 O O . GLY A 1 83 ? -3.220 6.300 -0.272 1.00 96.50 83 GLY A O 1
ATOM 631 N N . THR A 1 84 ? -2.713 5.385 -2.242 1.00 96.88 84 THR A N 1
ATOM 632 C CA . THR A 1 84 ? -4.003 4.710 -2.412 1.00 96.88 84 THR A CA 1
ATOM 633 C C . THR A 1 84 ? -4.293 3.671 -1.319 1.00 96.88 84 THR A C 1
ATOM 635 O O . THR A 1 84 ? -5.453 3.504 -0.943 1.00 96.88 84 THR A O 1
ATOM 638 N N . SER A 1 85 ? -3.268 3.021 -0.750 1.00 96.88 85 SER A N 1
ATOM 639 C CA . SER A 1 85 ? -3.424 2.130 0.412 1.00 96.88 85 SER A CA 1
ATOM 640 C C . SER A 1 85 ? -3.777 2.921 1.670 1.00 96.88 85 SER A C 1
ATOM 642 O O . SER A 1 85 ? -4.739 2.590 2.363 1.00 96.88 85 SER A O 1
ATOM 644 N N . VAL A 1 86 ? -3.062 4.018 1.938 1.00 98.00 86 VAL A N 1
ATOM 645 C CA . VAL A 1 86 ? -3.373 4.912 3.062 1.00 98.00 86 VAL A CA 1
ATOM 646 C C . VAL A 1 86 ? -4.788 5.483 2.917 1.00 98.00 86 VAL A C 1
ATOM 648 O O . VAL A 1 86 ? -5.561 5.408 3.867 1.00 98.00 86 VAL A O 1
ATOM 651 N N . SER A 1 87 ? -5.201 5.924 1.725 1.00 98.31 87 SER A N 1
ATOM 652 C CA . SER A 1 87 ? -6.582 6.342 1.437 1.00 98.31 87 SER A CA 1
ATOM 653 C C . SER A 1 87 ? -7.621 5.264 1.759 1.00 98.31 87 SER A C 1
ATOM 655 O O . SER A 1 87 ? -8.609 5.540 2.441 1.00 98.31 87 SER A O 1
ATOM 657 N N . ALA A 1 88 ? -7.401 4.021 1.318 1.00 97.56 88 ALA A N 1
ATOM 658 C CA . ALA A 1 88 ? -8.311 2.914 1.610 1.00 97.56 88 ALA A CA 1
ATOM 659 C C . ALA A 1 88 ? -8.352 2.586 3.117 1.00 97.56 88 ALA A C 1
ATOM 661 O O . ALA A 1 88 ? -9.413 2.272 3.670 1.00 97.56 88 ALA A O 1
ATOM 662 N N . LYS A 1 89 ? -7.213 2.710 3.812 1.00 97.56 89 LYS A N 1
ATOM 663 C CA . LYS A 1 89 ? -7.122 2.532 5.265 1.00 97.56 89 LYS A CA 1
ATOM 664 C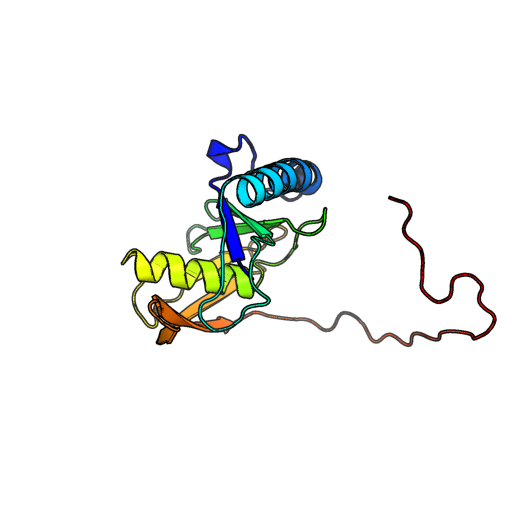 C . LYS A 1 89 ? -7.884 3.624 6.014 1.00 97.56 89 LYS A C 1
ATOM 666 O O . LYS A 1 89 ? -8.625 3.294 6.939 1.00 97.56 89 LYS A O 1
ATOM 671 N N . LEU A 1 90 ? -7.758 4.884 5.594 1.00 98.31 90 LEU A N 1
ATOM 672 C CA . LEU A 1 90 ? -8.502 6.020 6.143 1.00 98.31 90 LEU A CA 1
ATOM 673 C C . LEU A 1 90 ? -10.011 5.786 6.039 1.00 98.31 90 LEU A C 1
ATOM 675 O O . LEU A 1 90 ? -10.703 5.846 7.052 1.00 98.31 90 LEU A O 1
ATOM 679 N N . ALA A 1 91 ? -10.505 5.421 4.851 1.00 98.00 91 ALA A N 1
ATOM 680 C CA . ALA A 1 91 ? -11.917 5.096 4.646 1.00 98.00 91 ALA A CA 1
ATOM 681 C C . ALA A 1 91 ? -12.380 3.933 5.545 1.00 98.00 91 ALA A C 1
ATOM 683 O O . ALA A 1 91 ? -13.447 3.995 6.152 1.00 98.00 91 ALA A O 1
ATOM 684 N N . THR A 1 92 ? -11.548 2.895 5.696 1.00 96.88 92 THR A N 1
ATOM 685 C CA . THR A 1 92 ? -11.847 1.736 6.554 1.00 96.88 92 THR A CA 1
ATOM 686 C C . THR A 1 92 ? -11.927 2.112 8.036 1.00 96.88 92 THR A C 1
ATOM 688 O O . THR A 1 92 ? -12.800 1.620 8.752 1.00 96.88 92 THR A O 1
ATOM 691 N N . LEU A 1 93 ? -11.004 2.943 8.526 1.00 97.56 93 LEU A N 1
ATOM 692 C CA . LEU A 1 93 ? -10.992 3.396 9.919 1.00 97.56 93 LEU A CA 1
ATOM 693 C C . LEU A 1 93 ? -12.157 4.345 10.204 1.00 97.56 93 LEU A C 1
ATOM 695 O O . LEU A 1 93 ? -12.814 4.192 11.235 1.00 97.56 93 LEU A O 1
ATOM 699 N N . TYR A 1 94 ? -12.445 5.252 9.270 1.00 97.88 94 TYR A N 1
ATOM 700 C CA . TYR A 1 94 ? -13.574 6.173 9.341 1.00 97.88 94 TYR A CA 1
ATOM 701 C C . TYR A 1 94 ? -14.910 5.425 9.411 1.00 97.88 94 TYR A C 1
ATOM 703 O O . TYR A 1 94 ? -15.670 5.603 10.359 1.00 97.88 94 TYR A O 1
ATOM 711 N N . ALA A 1 95 ? -15.147 4.479 8.495 1.00 97.12 95 ALA A N 1
ATOM 712 C CA . ALA A 1 95 ? -16.356 3.650 8.491 1.00 97.12 95 ALA A CA 1
ATOM 713 C C . ALA A 1 95 ? -16.524 2.808 9.772 1.00 97.12 95 ALA A C 1
ATOM 715 O O . ALA A 1 95 ? -17.638 2.454 10.150 1.00 97.12 95 ALA A O 1
ATOM 716 N N . LYS A 1 96 ? -15.418 2.488 10.459 1.00 97.00 96 LYS A N 1
ATOM 717 C CA . LYS A 1 96 ? -15.409 1.759 11.738 1.00 97.00 96 LYS A CA 1
ATOM 718 C C . LYS A 1 96 ? -15.480 2.674 12.967 1.00 97.00 96 LYS A C 1
ATOM 720 O O . LYS A 1 96 ? -15.330 2.168 14.077 1.00 97.00 96 LYS A O 1
ATOM 725 N N . ASN A 1 97 ? -15.676 3.985 12.794 1.00 97.00 97 ASN A N 1
ATOM 726 C CA . ASN A 1 97 ? -15.643 4.994 13.861 1.00 97.00 97 ASN A CA 1
ATOM 727 C C . ASN A 1 97 ? -14.344 4.967 14.693 1.00 97.00 97 ASN A C 1
ATOM 729 O O . ASN A 1 97 ? -14.344 5.301 15.875 1.00 97.00 97 ASN A O 1
ATOM 733 N N . LYS A 1 98 ? -13.230 4.534 14.086 1.00 97.38 98 LYS A N 1
ATOM 734 C CA . LYS A 1 98 ? -11.898 4.497 14.717 1.00 97.38 98 LYS A CA 1
ATOM 735 C C . LYS A 1 98 ? -11.051 5.728 14.399 1.00 97.38 98 LYS A C 1
ATOM 737 O O . LYS A 1 98 ? -9.976 5.873 14.967 1.00 97.38 98 LYS A O 1
ATOM 742 N N . LEU A 1 99 ? -11.511 6.566 13.475 1.00 97.56 99 LEU A N 1
ATOM 743 C CA . LEU A 1 99 ? -10.860 7.801 13.062 1.00 97.56 99 LEU A CA 1
ATOM 744 C C . LEU A 1 99 ? -11.943 8.818 12.693 1.00 97.56 99 LEU A C 1
ATOM 746 O O . LEU A 1 99 ? -12.840 8.498 11.915 1.00 97.56 99 LEU A O 1
ATOM 750 N N . GLY A 1 100 ? -11.883 10.012 13.273 1.00 97.75 100 GLY A N 1
ATOM 751 C CA . GLY A 1 100 ? -12.774 11.125 12.953 1.00 97.75 100 GLY A CA 1
ATOM 752 C C . GLY A 1 100 ? -12.304 11.922 11.735 1.00 97.75 100 GLY A C 1
ATOM 753 O O . GLY A 1 100 ? -11.173 11.766 11.275 1.00 97.75 100 GLY A O 1
ATOM 754 N N . LEU A 1 101 ? -13.166 12.811 11.227 1.00 98.25 101 LEU A N 1
ATOM 755 C CA . LEU A 1 101 ? -12.766 13.777 10.198 1.00 98.25 101 LEU A CA 1
ATOM 756 C C . LEU A 1 101 ? -11.606 14.647 10.694 1.00 98.25 101 LEU A C 1
ATOM 758 O O . LEU A 1 101 ? -11.574 15.038 11.860 1.00 98.25 101 LEU A O 1
ATOM 762 N N . ASN A 1 102 ? -10.686 14.968 9.785 1.00 98.25 102 ASN A N 1
ATOM 763 C CA . ASN A 1 102 ? -9.506 15.798 10.033 1.00 98.25 102 ASN A CA 1
ATOM 764 C C . ASN A 1 102 ? -8.557 15.281 11.131 1.00 98.25 102 ASN A C 1
ATOM 766 O O . ASN A 1 102 ? -7.751 16.050 11.647 1.00 98.25 102 ASN A O 1
ATOM 770 N N . GLN A 1 103 ? -8.638 13.996 11.488 1.00 98.19 103 GLN A N 1
ATOM 771 C CA . GLN A 1 103 ? -7.665 13.351 12.366 1.00 98.19 103 GLN A CA 1
ATOM 772 C C . GLN A 1 103 ? -6.578 12.673 11.536 1.00 98.19 103 GLN A C 1
ATOM 774 O O . GLN A 1 103 ? -6.875 11.823 10.692 1.00 98.19 103 GLN A O 1
ATOM 779 N N . ASP A 1 104 ? -5.332 13.055 11.796 1.00 98.25 104 ASP A N 1
ATOM 780 C CA . ASP A 1 104 ? -4.170 12.513 11.104 1.00 98.25 104 ASP A CA 1
ATOM 781 C C . ASP A 1 104 ? -3.835 11.102 11.591 1.00 98.25 104 ASP A C 1
ATOM 783 O O . ASP A 1 104 ? -3.888 10.795 12.782 1.00 98.25 104 ASP A O 1
ATOM 787 N N . ILE A 1 105 ? -3.407 10.264 10.652 1.00 98.31 105 ILE A N 1
ATOM 788 C CA . ILE A 1 105 ? -2.623 9.063 10.919 1.00 98.31 105 ILE A CA 1
ATOM 789 C C . ILE A 1 105 ? -1.264 9.196 10.245 1.00 98.31 105 ILE A C 1
ATOM 791 O O . ILE A 1 105 ? -1.126 9.838 9.204 1.00 98.31 105 ILE A O 1
ATOM 795 N N . ILE A 1 106 ? -0.273 8.524 10.818 1.00 98.31 106 ILE A N 1
ATOM 796 C CA . ILE A 1 106 ? 1.082 8.440 10.274 1.00 98.31 106 ILE A CA 1
ATOM 797 C C . ILE A 1 106 ? 1.353 6.977 9.948 1.00 98.31 106 ILE A C 1
ATOM 799 O O . ILE A 1 106 ? 1.253 6.118 10.829 1.00 98.31 106 ILE A O 1
ATOM 803 N N . VAL A 1 107 ? 1.652 6.696 8.682 1.00 98.25 107 VAL A N 1
ATOM 804 C CA . VAL A 1 107 ? 1.901 5.342 8.184 1.00 98.25 107 VAL A CA 1
ATOM 805 C C . VAL A 1 107 ? 3.335 5.229 7.689 1.00 98.25 107 VAL A C 1
ATOM 807 O O . VAL A 1 107 ? 3.764 5.995 6.827 1.00 98.25 107 VAL A O 1
ATOM 810 N N . GLU A 1 108 ? 4.056 4.249 8.218 1.00 97.69 108 GLU A N 1
ATOM 811 C CA . GLU A 1 108 ? 5.450 3.967 7.897 1.00 97.69 108 GLU A CA 1
ATOM 812 C C . GLU A 1 108 ? 5.596 3.171 6.602 1.00 97.69 108 GLU A C 1
ATOM 814 O O . GLU A 1 108 ? 4.794 2.285 6.271 1.00 97.69 108 GLU A O 1
ATOM 819 N N . SER A 1 109 ? 6.676 3.477 5.889 1.00 96.00 109 SER A N 1
ATOM 820 C CA . SER A 1 109 ? 7.207 2.678 4.794 1.00 96.00 109 SER A CA 1
ATOM 821 C C . SER A 1 109 ? 7.672 1.308 5.293 1.00 96.00 109 SER A C 1
ATOM 823 O O . SER A 1 109 ? 8.092 1.140 6.437 1.00 96.00 109 SER A O 1
ATOM 825 N N . LEU A 1 110 ? 7.676 0.318 4.396 1.00 95.88 110 LEU A N 1
ATOM 826 C CA . LEU A 1 110 ? 8.299 -0.975 4.666 1.00 95.88 110 LEU A CA 1
ATOM 827 C C . LEU A 1 110 ? 9.794 -0.838 5.002 1.00 95.88 110 LEU A C 1
ATOM 829 O O . LEU A 1 110 ? 10.283 -1.568 5.864 1.00 95.88 110 LEU A O 1
ATOM 833 N N . VAL A 1 111 ? 10.503 0.055 4.303 1.00 94.50 111 VAL A N 1
ATOM 834 C CA . VAL A 1 111 ? 11.973 0.085 4.253 1.00 94.50 111 VAL A CA 1
ATOM 835 C C . VAL A 1 111 ? 12.623 1.028 5.256 1.00 94.50 111 VAL A C 1
ATOM 837 O O . VAL A 1 111 ? 13.784 0.819 5.591 1.00 94.50 111 VAL A O 1
ATOM 840 N N . ASN A 1 112 ? 11.915 2.057 5.722 1.00 92.19 112 ASN A N 1
ATOM 841 C CA . ASN A 1 112 ? 12.452 2.998 6.700 1.00 92.19 112 ASN A CA 1
ATOM 842 C C . ASN A 1 112 ? 11.307 3.680 7.476 1.00 92.19 112 ASN A C 1
ATOM 844 O O . ASN A 1 112 ? 10.448 4.288 6.833 1.00 92.19 112 ASN A O 1
ATOM 848 N N . PRO A 1 113 ? 11.289 3.626 8.820 1.00 91.50 113 PRO A N 1
ATOM 849 C CA . PRO A 1 113 ? 10.232 4.237 9.630 1.00 91.50 113 PRO A CA 1
ATOM 850 C C . PRO A 1 113 ? 10.180 5.771 9.544 1.00 91.50 113 PRO A C 1
ATOM 852 O O . PRO A 1 113 ? 9.130 6.345 9.811 1.00 91.50 113 PRO A O 1
ATOM 855 N N . GLU A 1 114 ? 11.256 6.441 9.118 1.00 92.12 114 GLU A N 1
ATOM 856 C CA . GLU A 1 114 ? 11.273 7.895 8.875 1.00 92.12 114 GLU A CA 1
ATOM 857 C C . GLU A 1 114 ? 10.606 8.277 7.542 1.00 92.12 114 GLU A C 1
ATOM 859 O O . GLU A 1 114 ? 10.178 9.415 7.339 1.00 92.12 114 GLU A O 1
ATOM 864 N N . LEU A 1 115 ? 10.488 7.325 6.607 1.00 93.69 115 LEU A N 1
ATOM 865 C CA . LEU A 1 115 ? 9.764 7.524 5.355 1.00 93.69 115 LEU A CA 1
ATOM 866 C C . LEU A 1 115 ? 8.278 7.267 5.587 1.00 93.69 115 LEU A C 1
ATOM 868 O O . LEU A 1 115 ? 7.762 6.168 5.372 1.00 93.69 115 LEU A O 1
ATOM 872 N N . VAL A 1 116 ? 7.589 8.311 6.027 1.00 96.81 116 VAL A N 1
ATOM 873 C CA . VAL A 1 116 ? 6.174 8.249 6.383 1.00 96.81 116 VAL A CA 1
ATOM 874 C C . VAL A 1 116 ? 5.272 8.890 5.341 1.00 96.81 116 VAL A C 1
ATOM 876 O O . VAL A 1 116 ? 5.670 9.747 4.550 1.00 96.81 116 VAL A O 1
ATOM 879 N N . MET A 1 117 ? 4.007 8.495 5.394 1.00 98.00 117 MET A N 1
ATOM 880 C CA . MET A 1 117 ? 2.906 9.220 4.791 1.00 98.00 117 MET A CA 1
ATOM 881 C C . MET A 1 117 ? 1.922 9.617 5.882 1.00 98.00 117 MET A C 1
ATOM 883 O O . MET A 1 117 ? 1.471 8.772 6.657 1.00 98.00 117 MET A O 1
ATOM 887 N N . ILE A 1 118 ? 1.586 10.901 5.918 1.00 98.38 118 ILE A N 1
ATOM 888 C CA . ILE A 1 118 ? 0.561 11.446 6.802 1.00 98.38 118 ILE A CA 1
ATOM 889 C C . ILE A 1 118 ? -0.734 11.501 6.006 1.00 98.38 118 ILE A C 1
ATOM 891 O O . ILE A 1 118 ? -0.727 11.906 4.842 1.00 98.38 118 ILE A O 1
ATOM 895 N N . GLY A 1 119 ? -1.842 11.090 6.607 1.00 98.44 119 GLY A N 1
ATOM 896 C CA . GLY A 1 119 ? -3.134 11.185 5.950 1.00 98.44 119 GLY A CA 1
ATOM 897 C C . GLY A 1 119 ? -4.280 11.407 6.914 1.00 98.44 119 GLY A C 1
ATOM 898 O O . GLY A 1 119 ? -4.225 10.958 8.054 1.00 98.44 119 GLY A O 1
ATOM 899 N N . LYS A 1 120 ? -5.343 12.046 6.429 1.00 98.62 120 LYS A N 1
ATOM 900 C CA . LYS A 1 120 ? -6.588 12.252 7.179 1.00 98.62 120 LYS A CA 1
ATOM 901 C C . LYS A 1 120 ? -7.810 12.128 6.269 1.00 98.62 120 LYS A C 1
ATOM 903 O O . LYS A 1 120 ? -7.714 12.423 5.073 1.00 98.62 120 LYS A O 1
ATOM 908 N N . PRO A 1 121 ? -8.976 11.723 6.798 1.00 98.44 121 PRO A N 1
ATOM 909 C CA . PRO A 1 121 ? -10.231 11.852 6.075 1.00 98.44 121 PRO A CA 1
ATOM 910 C C . PRO A 1 121 ? -10.663 13.322 6.159 1.00 98.44 121 PRO A C 1
ATOM 912 O O . PRO A 1 121 ? -11.122 13.783 7.204 1.00 98.44 121 PRO A O 1
ATOM 915 N N . ALA A 1 122 ? -10.457 14.078 5.083 1.00 98.38 122 ALA A N 1
ATOM 916 C CA . ALA A 1 122 ? -10.676 15.525 5.076 1.00 98.38 122 ALA A CA 1
ATOM 917 C C . ALA A 1 122 ? -12.165 15.878 4.972 1.00 98.38 122 ALA A C 1
ATOM 919 O O . ALA A 1 122 ? -12.649 16.808 5.614 1.00 98.38 122 ALA A O 1
ATOM 920 N N . GLN A 1 123 ? -12.906 15.102 4.182 1.00 98.38 123 GLN A N 1
ATOM 921 C CA . GLN A 1 123 ? -14.321 15.338 3.934 1.00 98.38 123 GLN A CA 1
ATOM 922 C C . GLN A 1 123 ? -15.061 14.017 3.743 1.00 98.38 123 GLN A C 1
ATOM 924 O O . GLN A 1 123 ? -14.547 13.099 3.111 1.00 98.38 123 GLN A O 1
ATOM 929 N N . GLU A 1 124 ? -16.284 13.931 4.257 1.00 98.19 124 GLU A N 1
ATOM 930 C CA . GLU A 1 124 ? -17.200 12.833 3.955 1.00 98.19 124 GLU A CA 1
ATOM 931 C C . GLU A 1 124 ? -17.935 13.085 2.634 1.00 98.19 124 GLU A C 1
ATOM 933 O O . GLU A 1 124 ? -18.357 14.206 2.342 1.00 98.19 124 GLU A O 1
ATOM 938 N N . VAL A 1 125 ? -18.100 12.031 1.839 1.00 97.94 125 VAL A N 1
ATOM 939 C CA . VAL A 1 125 ? -18.789 12.077 0.546 1.00 97.94 125 VAL A CA 1
ATOM 940 C C . VAL A 1 125 ? -19.650 10.841 0.337 1.00 97.94 125 VAL A C 1
ATOM 942 O O . VAL A 1 125 ? -19.471 9.821 0.997 1.00 97.94 125 VAL A O 1
ATOM 945 N N . GLN A 1 126 ? -20.575 10.925 -0.611 1.00 97.25 126 GLN A N 1
ATOM 946 C CA . GLN A 1 126 ? -21.356 9.787 -1.082 1.00 97.25 126 GLN A CA 1
ATOM 947 C C . GLN A 1 126 ? -20.748 9.280 -2.400 1.00 97.25 126 GLN A C 1
ATOM 949 O O . GLN A 1 126 ? -20.435 10.093 -3.266 1.00 97.25 126 GLN A O 1
ATOM 954 N N . ILE A 1 127 ? -20.571 7.964 -2.544 1.00 95.38 127 ILE A N 1
ATOM 955 C CA . ILE A 1 127 ? -20.065 7.295 -3.756 1.00 95.38 127 ILE A CA 1
ATOM 956 C C . ILE A 1 127 ? -21.059 6.185 -4.113 1.00 95.38 127 ILE A C 1
ATOM 958 O O . ILE A 1 127 ? -21.079 5.123 -3.483 1.00 95.38 127 ILE A O 1
ATOM 962 N N . GLY A 1 128 ? -21.934 6.442 -5.085 1.00 95.00 128 GLY A N 1
ATOM 963 C CA . GLY A 1 128 ? -23.139 5.646 -5.309 1.00 95.00 128 GLY A CA 1
ATOM 964 C C . GLY A 1 128 ? -23.954 5.484 -4.023 1.00 95.00 128 GLY A C 1
ATOM 965 O O . GLY A 1 128 ? -24.407 6.454 -3.422 1.00 95.00 128 GLY A O 1
ATOM 966 N N . GLU A 1 129 ? -24.119 4.248 -3.566 1.00 94.25 129 GLU A N 1
ATOM 967 C CA . GLU A 1 129 ? -24.832 3.895 -2.329 1.00 94.25 129 GLU A CA 1
ATOM 968 C C . GLU A 1 129 ? -23.932 3.825 -1.078 1.00 94.25 129 GLU A C 1
ATOM 970 O O . GLU A 1 129 ? -24.431 3.698 0.040 1.00 94.25 129 GLU A O 1
ATOM 975 N N . TYR A 1 130 ? -22.616 3.997 -1.228 1.00 95.06 130 TYR A N 1
ATOM 976 C CA . TYR A 1 130 ? -21.660 3.937 -0.123 1.00 95.06 130 TYR A CA 1
ATOM 977 C C . TYR A 1 130 ? -21.285 5.318 0.414 1.00 95.06 130 TYR A C 1
ATOM 979 O O . TYR A 1 130 ? -21.076 6.271 -0.335 1.00 95.06 130 TYR A O 1
ATOM 987 N N . LYS A 1 131 ? -21.099 5.392 1.732 1.00 96.00 131 LYS A N 1
ATOM 988 C CA . LYS A 1 131 ? -20.454 6.527 2.393 1.00 96.00 131 LYS A CA 1
ATOM 989 C C . LYS A 1 131 ? -18.937 6.391 2.241 1.00 96.00 131 LYS A C 1
ATOM 991 O O . LYS A 1 131 ? -18.371 5.356 2.593 1.00 96.00 131 LYS A O 1
ATOM 996 N N . GLY A 1 132 ? -18.290 7.414 1.705 1.00 97.00 132 GLY A N 1
ATOM 997 C CA . GLY A 1 132 ? -16.853 7.475 1.465 1.00 97.00 132 GLY A CA 1
ATOM 998 C C . GLY A 1 132 ? -16.217 8.705 2.103 1.00 97.00 132 GLY A C 1
ATOM 999 O O . GLY A 1 132 ? -16.878 9.515 2.752 1.00 97.00 132 GLY A O 1
ATOM 1000 N N . VAL A 1 133 ? -14.911 8.853 1.899 1.00 98.12 133 VAL A N 1
ATOM 1001 C CA . VAL A 1 133 ? -14.158 10.035 2.327 1.00 98.12 133 VAL A CA 1
ATOM 1002 C C . VAL A 1 133 ? -13.270 10.525 1.194 1.00 98.12 133 VAL A C 1
ATOM 1004 O O . VAL A 1 133 ? -12.731 9.717 0.440 1.00 98.12 133 VAL A O 1
ATOM 1007 N N . ILE A 1 134 ? -13.088 11.839 1.103 1.00 98.31 134 ILE A N 1
ATOM 1008 C CA . ILE A 1 134 ? -11.994 12.453 0.355 1.00 98.31 134 ILE A CA 1
ATOM 1009 C C . ILE A 1 134 ? -10.772 12.450 1.285 1.00 98.31 134 ILE A C 1
ATOM 1011 O O . ILE A 1 134 ? -10.793 13.134 2.316 1.00 98.31 134 ILE A O 1
ATOM 1015 N N . PRO A 1 135 ? -9.729 11.663 0.979 1.00 98.19 135 PRO A N 1
ATOM 1016 C CA . PRO A 1 135 ? -8.505 11.650 1.763 1.00 98.19 135 PRO A CA 1
ATOM 1017 C C . PRO A 1 135 ? -7.611 12.835 1.381 1.00 98.19 135 PRO A C 1
ATOM 1019 O O . PRO A 1 135 ? -7.479 13.170 0.206 1.00 98.19 135 PRO A O 1
ATOM 1022 N N . GLU A 1 136 ? -6.935 13.414 2.365 1.00 98.56 136 GLU A N 1
ATOM 1023 C CA . GLU A 1 136 ? -5.782 14.293 2.150 1.00 98.56 136 GLU A CA 1
ATOM 1024 C C . GLU A 1 136 ? -4.530 13.537 2.588 1.00 98.56 136 GLU A C 1
ATOM 1026 O O . GLU A 1 136 ? -4.536 12.908 3.648 1.00 98.56 136 GLU A O 1
ATOM 1031 N N . LEU A 1 137 ? -3.482 13.565 1.764 1.00 98.31 137 LEU A N 1
ATOM 1032 C CA . LEU A 1 137 ? -2.229 12.855 2.005 1.00 98.31 137 LEU A CA 1
ATOM 1033 C C . LEU A 1 137 ? -1.048 13.815 1.869 1.00 98.31 137 LEU A C 1
ATOM 1035 O O . LEU A 1 137 ? -1.009 14.625 0.946 1.00 98.31 137 LEU A O 1
ATOM 1039 N N . SER A 1 138 ? -0.065 13.674 2.751 1.00 97.62 138 SER A N 1
ATOM 1040 C CA . SER A 1 138 ? 1.209 14.391 2.712 1.00 97.62 138 SER A CA 1
ATOM 1041 C C . SER A 1 138 ? 2.368 13.402 2.793 1.00 97.62 138 SER A C 1
ATOM 1043 O O . SER A 1 138 ? 2.366 12.490 3.621 1.00 97.62 138 SER A O 1
ATOM 1045 N N . ALA A 1 139 ? 3.363 13.582 1.928 1.00 95.62 139 ALA A N 1
ATOM 1046 C CA . ALA A 1 139 ? 4.592 12.799 1.909 1.00 95.62 139 ALA A CA 1
ATOM 1047 C C . ALA A 1 139 ? 5.731 13.624 1.299 1.00 95.62 139 ALA A C 1
ATOM 1049 O O . ALA A 1 139 ? 5.492 14.614 0.606 1.00 95.62 139 ALA A O 1
ATOM 1050 N N . TYR A 1 140 ? 6.966 13.186 1.530 1.00 90.88 140 TYR A N 1
ATOM 1051 C CA . TYR A 1 140 ? 8.150 13.776 0.915 1.00 90.88 140 TYR A CA 1
ATOM 1052 C C . TYR A 1 140 ? 8.585 12.978 -0.314 1.00 90.88 140 TYR A C 1
ATOM 1054 O O . TYR A 1 140 ? 8.503 11.750 -0.344 1.00 90.88 140 TYR A O 1
ATOM 1062 N N . ALA A 1 141 ? 9.086 13.692 -1.316 1.00 91.94 141 ALA A N 1
ATOM 1063 C CA . ALA A 1 141 ? 9.770 13.128 -2.468 1.00 91.94 141 ALA A CA 1
ATOM 1064 C C . ALA A 1 141 ? 11.073 13.898 -2.690 1.00 91.94 141 ALA A C 1
ATOM 1066 O O . ALA A 1 141 ? 11.141 15.102 -2.440 1.00 91.94 141 ALA A O 1
ATOM 1067 N N . TYR A 1 142 ? 12.099 13.199 -3.164 1.00 92.06 142 TYR A N 1
ATOM 1068 C CA . TYR A 1 142 ? 13.431 13.755 -3.364 1.00 92.06 142 TYR A CA 1
ATOM 1069 C C . TYR A 1 142 ? 13.860 13.541 -4.811 1.00 92.06 142 TYR A C 1
ATOM 1071 O O . TYR A 1 142 ? 13.629 12.475 -5.383 1.00 92.06 142 TYR A O 1
ATOM 1079 N N . ILE A 1 143 ? 14.497 14.552 -5.401 1.00 96.50 143 ILE A N 1
ATOM 1080 C CA . ILE A 1 143 ? 15.118 14.426 -6.720 1.00 96.50 143 ILE A CA 1
ATOM 1081 C C . ILE A 1 143 ? 16.361 13.549 -6.556 1.00 96.50 143 ILE A C 1
ATOM 1083 O O . ILE A 1 143 ? 17.283 13.924 -5.835 1.00 96.50 143 ILE A O 1
ATOM 1087 N N . ILE A 1 144 ? 16.381 12.391 -7.217 1.00 96.00 144 ILE A N 1
ATOM 1088 C CA . ILE A 1 144 ? 17.511 11.446 -7.164 1.00 96.00 144 ILE A CA 1
ATOM 1089 C C . ILE A 1 144 ? 18.398 11.490 -8.412 1.00 96.00 144 ILE A C 1
ATOM 1091 O O . ILE A 1 144 ? 19.502 10.957 -8.401 1.00 96.00 144 ILE A O 1
ATOM 1095 N N . GLY A 1 145 ? 17.931 12.125 -9.485 1.00 96.81 145 GLY A N 1
ATOM 1096 C CA . GLY A 1 145 ? 18.644 12.179 -10.752 1.00 96.81 145 GLY A CA 1
ATOM 1097 C C . GLY A 1 145 ? 17.849 12.906 -11.826 1.00 96.81 145 GLY A C 1
ATOM 1098 O O . GLY A 1 145 ? 16.664 13.196 -11.662 1.00 96.81 145 GLY A O 1
ATOM 1099 N N . ILE A 1 146 ? 18.536 13.206 -12.924 1.00 97.31 146 ILE A N 1
ATOM 1100 C CA . ILE A 1 146 ? 17.949 13.677 -14.176 1.00 97.31 146 ILE A CA 1
ATOM 1101 C C . ILE A 1 146 ? 18.455 12.716 -15.244 1.00 97.31 146 ILE A C 1
ATOM 1103 O O . ILE A 1 146 ? 19.664 12.567 -15.416 1.00 97.31 146 ILE A O 1
ATOM 1107 N N . GLU A 1 147 ? 17.537 12.045 -15.927 1.00 96.19 147 GLU A N 1
ATOM 1108 C CA . GLU A 1 147 ? 17.858 10.986 -16.881 1.00 96.19 147 GLU A CA 1
ATOM 1109 C C . GLU A 1 147 ? 17.473 11.408 -18.302 1.00 96.19 147 GLU A C 1
ATOM 1111 O O . GLU A 1 147 ? 16.421 12.013 -18.520 1.00 96.19 147 GLU A O 1
ATOM 1116 N N . GLN A 1 148 ? 18.321 11.069 -19.278 1.00 97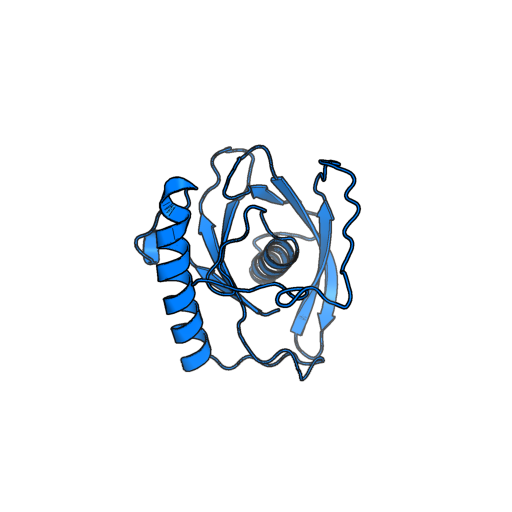.00 148 GLN A N 1
ATOM 1117 C CA . GLN A 1 148 ? 18.016 11.186 -20.703 1.00 97.00 148 GLN A CA 1
ATOM 1118 C C . GLN A 1 148 ? 18.014 9.787 -21.325 1.00 97.00 148 GLN A C 1
ATOM 1120 O O . GLN A 1 148 ? 19.066 9.218 -21.608 1.00 97.00 148 GLN A O 1
ATOM 1125 N N . CYS A 1 149 ? 16.819 9.240 -21.542 1.00 94.88 149 CYS A N 1
ATOM 1126 C CA . CYS A 1 149 ? 16.631 7.941 -22.184 1.00 94.88 149 CYS A CA 1
ATOM 1127 C C . CYS A 1 149 ? 16.465 8.118 -23.699 1.00 94.88 149 CYS A C 1
ATOM 1129 O O . CYS A 1 149 ? 15.623 8.899 -24.143 1.00 94.88 149 CYS A O 1
ATOM 1131 N N . ILE A 1 150 ? 17.244 7.380 -24.492 1.00 96.38 150 ILE A N 1
ATOM 1132 C CA . ILE A 1 150 ? 17.194 7.401 -25.961 1.00 96.38 150 ILE A CA 1
ATOM 1133 C C . ILE A 1 150 ? 16.854 5.992 -26.448 1.00 96.38 150 ILE A C 1
ATOM 1135 O O . ILE A 1 150 ? 17.501 5.029 -26.046 1.00 96.38 150 ILE A O 1
ATOM 1139 N N . ILE A 1 151 ? 15.838 5.877 -27.306 1.00 97.19 151 ILE A N 1
ATOM 1140 C CA . ILE A 1 151 ? 15.425 4.618 -27.934 1.00 97.19 151 ILE A CA 1
ATOM 1141 C C . ILE A 1 151 ? 15.839 4.650 -29.407 1.00 97.19 151 ILE A C 1
ATOM 1143 O O . ILE A 1 151 ? 15.237 5.359 -30.213 1.00 97.19 151 ILE A O 1
ATOM 1147 N N . GLU A 1 152 ? 16.853 3.862 -29.758 1.00 97.38 152 GLU A N 1
ATOM 1148 C CA . GLU A 1 152 ? 17.340 3.764 -31.134 1.00 97.38 152 GLU A CA 1
ATOM 1149 C C . GLU A 1 152 ? 16.412 2.893 -32.001 1.00 97.38 152 GLU A C 1
ATOM 1151 O O . GLU A 1 152 ? 16.025 1.794 -31.587 1.00 97.38 152 GLU A O 1
ATOM 1156 N N . PRO A 1 153 ? 16.067 3.307 -33.238 1.00 97.06 153 PRO A N 1
ATOM 1157 C CA . PRO A 1 153 ? 15.164 2.537 -34.094 1.00 97.06 153 PRO A CA 1
ATOM 1158 C C . PRO A 1 153 ? 15.644 1.111 -34.393 1.00 97.06 153 PRO A C 1
ATOM 1160 O O . PRO A 1 153 ? 14.809 0.213 -34.536 1.00 97.06 153 PRO A O 1
ATOM 1163 N N . ASN A 1 154 ? 16.964 0.914 -34.461 1.00 97.44 154 ASN A N 1
ATOM 1164 C CA . ASN A 1 154 ? 17.605 -0.346 -34.843 1.00 97.44 154 ASN A CA 1
ATOM 1165 C C . ASN A 1 154 ? 18.010 -1.228 -33.649 1.00 97.44 154 ASN A C 1
ATOM 1167 O O . ASN A 1 154 ? 18.563 -2.303 -33.870 1.00 97.44 154 ASN A O 1
ATOM 1171 N N . ASP A 1 155 ? 17.754 -0.806 -32.405 1.00 97.81 155 ASP A N 1
ATOM 1172 C CA . ASP A 1 155 ? 18.012 -1.643 -31.230 1.00 97.81 155 ASP A CA 1
ATOM 1173 C C . ASP A 1 155 ? 17.001 -2.818 -31.183 1.00 97.81 155 ASP A C 1
ATOM 1175 O O . ASP A 1 155 ? 15.784 -2.585 -31.132 1.00 97.81 155 ASP A O 1
ATOM 1179 N N . PRO A 1 156 ? 17.470 -4.085 -31.214 1.00 96.50 156 PRO A N 1
ATOM 1180 C CA . PRO A 1 156 ? 16.606 -5.265 -31.221 1.00 96.50 156 PRO A CA 1
ATOM 1181 C C . PRO A 1 156 ? 15.821 -5.480 -29.917 1.00 96.50 156 PRO A C 1
ATOM 1183 O O . PRO A 1 156 ? 14.862 -6.249 -29.921 1.00 96.50 156 PRO A O 1
ATOM 1186 N N . ILE A 1 157 ? 16.192 -4.817 -28.817 1.00 96.06 157 ILE A N 1
ATOM 1187 C CA . ILE A 1 157 ? 15.551 -4.936 -27.496 1.00 96.06 157 ILE A CA 1
ATOM 1188 C C . ILE A 1 157 ? 15.049 -3.587 -26.961 1.00 96.06 157 ILE A C 1
ATOM 1190 O O . ILE A 1 157 ? 14.860 -3.422 -25.758 1.00 96.06 157 ILE A O 1
ATOM 1194 N N . LYS A 1 158 ? 14.773 -2.629 -27.851 1.00 96.06 158 LYS A N 1
ATOM 1195 C CA . LYS A 1 158 ? 14.435 -1.232 -27.522 1.00 96.06 158 LYS A CA 1
ATOM 1196 C C . LYS A 1 158 ? 13.234 -0.984 -26.599 1.00 96.06 158 LYS A C 1
ATOM 1198 O O . LYS A 1 158 ? 13.057 0.129 -26.113 1.00 96.06 158 LYS A O 1
ATOM 1203 N N . TYR A 1 159 ? 12.395 -1.993 -26.370 1.00 95.38 159 TYR A N 1
ATOM 1204 C CA . TYR A 1 159 ? 11.259 -1.935 -25.436 1.00 95.38 159 TYR A CA 1
ATOM 1205 C C . TYR A 1 159 ? 11.498 -2.735 -24.149 1.00 95.38 159 TYR A C 1
ATOM 1207 O O . TYR A 1 159 ? 10.574 -2.956 -23.369 1.00 95.38 159 TYR A O 1
ATOM 1215 N N . GLY A 1 160 ? 12.745 -3.147 -23.919 1.00 94.62 160 GLY A N 1
ATOM 1216 C CA . GLY A 1 160 ? 13.152 -3.948 -22.779 1.00 94.62 160 GLY A CA 1
ATOM 1217 C C . GLY A 1 160 ? 12.781 -5.424 -22.913 1.00 94.62 160 GLY A C 1
ATOM 1218 O O . GLY A 1 160 ? 12.248 -5.893 -23.918 1.00 94.62 160 GLY A O 1
ATOM 1219 N N . PHE A 1 161 ? 13.105 -6.167 -21.863 1.00 93.38 161 PHE A N 1
ATOM 1220 C CA . PHE A 1 161 ? 12.794 -7.579 -21.692 1.00 93.38 161 PHE A CA 1
ATOM 1221 C C . PHE A 1 161 ? 12.682 -7.871 -20.192 1.00 93.38 161 PHE A C 1
ATOM 1223 O O . PHE A 1 161 ? 13.200 -7.120 -19.364 1.00 93.38 161 PHE A O 1
ATOM 1230 N N . LEU A 1 162 ? 12.020 -8.969 -19.835 1.00 89.31 162 LEU A N 1
ATOM 1231 C CA . LEU A 1 162 ? 11.897 -9.428 -18.455 1.00 89.31 162 LEU A CA 1
ATOM 1232 C C . LEU A 1 162 ? 12.411 -10.869 -18.369 1.00 89.31 162 LEU A C 1
ATOM 1234 O O . LEU A 1 162 ? 11.917 -11.740 -19.080 1.00 89.31 162 LEU A O 1
ATOM 1238 N N . LEU A 1 163 ? 13.418 -11.106 -17.524 1.00 84.19 163 LEU A N 1
ATOM 1239 C CA . LEU A 1 163 ? 13.936 -12.441 -17.205 1.00 84.19 163 LEU A CA 1
ATOM 1240 C C . LEU A 1 163 ? 13.427 -12.821 -15.815 1.00 84.19 163 LEU A C 1
ATOM 1242 O O . LEU A 1 163 ? 14.121 -12.624 -14.818 1.00 84.19 163 LEU A O 1
ATOM 1246 N N . THR A 1 164 ? 12.185 -13.277 -15.744 1.00 62.69 164 THR A N 1
ATOM 1247 C CA . THR A 1 164 ? 11.550 -13.734 -14.500 1.00 62.69 164 THR A CA 1
ATOM 1248 C C . THR A 1 164 ? 10.884 -15.068 -14.717 1.00 62.69 164 THR A C 1
ATOM 1250 O O . THR A 1 164 ? 10.208 -15.184 -15.765 1.00 62.69 164 THR A O 1
#

Radius of gyration: 18.03 Å; chains: 1; bounding box: 44×32×54 Å

Secondary structure (DSSP, 8-state):
-EEEEE-TTTTT----GGGHHHHHHHHHHHHHHHHHH-----SS-TT--SEEEEEEEEPPSSTTS-EEEEEEETTEEESS--HHHHHHHHHHHHHTTSS-TT--EEEE-SS-TTSEEEEEEEEEEEETTEEEEEEEEEE-------------TT-TTTT-----